Protein AF-A0A3M0YRC1-F1 (afdb_monomer_lite)

Structure (mmCIF, N/CA/C/O backbone):
data_AF-A0A3M0YRC1-F1
#
_entry.id   AF-A0A3M0YRC1-F1
#
loop_
_atom_site.group_PDB
_atom_site.id
_atom_site.type_symbol
_atom_site.label_atom_id
_atom_site.label_alt_id
_atom_site.label_comp_id
_atom_site.label_asym_id
_atom_site.label_entity_id
_atom_site.label_seq_id
_atom_site.pdbx_PDB_ins_code
_atom_site.Cartn_x
_atom_site.Cartn_y
_atom_site.Cartn_z
_atom_site.occupancy
_atom_site.B_iso_or_equiv
_atom_site.auth_seq_id
_atom_site.auth_comp_id
_atom_site.auth_asym_id
_atom_site.auth_atom_id
_atom_site.pdbx_PDB_model_num
ATOM 1 N N . MET A 1 1 ? 15.271 15.447 28.748 1.00 45.94 1 MET A N 1
ATOM 2 C CA . MET A 1 1 ? 14.667 14.786 27.569 1.00 45.94 1 MET A CA 1
ATOM 3 C C . MET A 1 1 ? 14.589 15.847 26.461 1.00 45.94 1 MET A C 1
ATOM 5 O O . MET A 1 1 ? 13.631 16.588 26.455 1.00 45.94 1 MET A O 1
ATOM 9 N N . LYS A 1 2 ? 15.582 16.221 25.639 1.00 46.53 2 LYS A N 1
ATOM 10 C CA . LYS A 1 2 ? 16.638 15.547 24.854 1.00 46.53 2 LYS A CA 1
ATOM 11 C C . LYS A 1 2 ? 16.115 14.418 23.965 1.00 46.53 2 LYS A C 1
ATOM 13 O O . LYS A 1 2 ? 16.078 13.285 24.436 1.00 46.53 2 LYS A O 1
ATOM 18 N N . LYS A 1 3 ? 15.743 14.772 22.721 1.00 51.28 3 LYS A N 1
ATOM 19 C CA . LYS A 1 3 ? 15.969 14.039 21.455 1.00 51.28 3 LYS A CA 1
ATOM 20 C C . LYS A 1 3 ? 15.322 14.793 20.265 1.00 51.28 3 LYS A C 1
ATOM 22 O O . LYS A 1 3 ? 14.141 15.102 20.322 1.00 51.28 3 LYS A O 1
ATOM 27 N N . ASN A 1 4 ? 16.117 15.028 19.210 1.00 46.50 4 ASN A N 1
ATOM 28 C CA . ASN A 1 4 ? 15.707 15.136 17.790 1.00 46.50 4 ASN A CA 1
ATOM 29 C C . ASN A 1 4 ? 15.495 16.525 17.140 1.00 46.50 4 ASN A C 1
ATOM 31 O O . ASN A 1 4 ? 14.468 16.762 16.516 1.00 46.50 4 ASN A O 1
ATOM 35 N N . LEU A 1 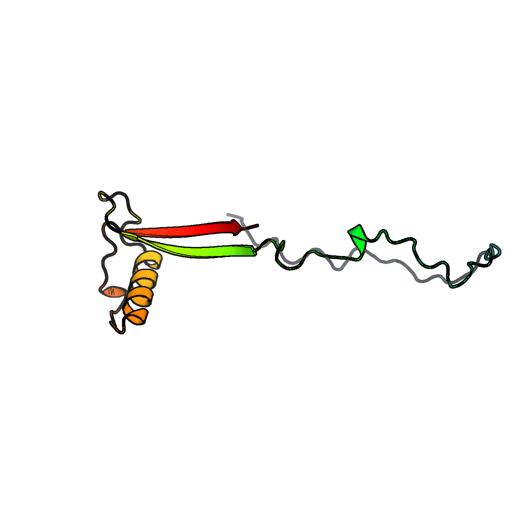5 ? 16.518 17.394 17.162 1.00 45.62 5 LEU A N 1
ATOM 36 C CA . LEU A 1 5 ? 16.626 18.557 16.250 1.00 45.62 5 LEU A CA 1
ATOM 37 C C . LEU A 1 5 ? 18.004 18.641 15.551 1.00 45.62 5 LEU A C 1
ATOM 39 O O . LEU A 1 5 ? 18.540 19.712 15.298 1.00 45.62 5 LEU A O 1
ATOM 43 N N . HIS A 1 6 ? 18.607 17.492 15.237 1.00 45.22 6 HIS A N 1
ATOM 44 C CA . HIS A 1 6 ? 19.899 17.402 14.543 1.00 45.22 6 HIS A CA 1
ATOM 45 C C . HIS A 1 6 ? 19.712 16.856 13.123 1.00 45.22 6 HIS A C 1
ATOM 47 O O . HIS A 1 6 ? 19.998 15.689 12.879 1.00 45.22 6 HIS A O 1
ATOM 53 N N . ILE A 1 7 ? 19.213 17.670 12.182 1.00 48.00 7 ILE A N 1
ATOM 54 C CA . ILE A 1 7 ? 19.231 17.264 10.760 1.00 48.00 7 ILE A CA 1
ATOM 55 C C . ILE A 1 7 ? 19.400 18.381 9.722 1.00 48.00 7 ILE A C 1
ATOM 57 O O . ILE A 1 7 ? 19.461 18.078 8.538 1.00 48.00 7 ILE A O 1
ATOM 61 N N . LEU A 1 8 ? 19.576 19.653 10.107 1.00 43.00 8 LEU A N 1
ATOM 62 C CA . LEU A 1 8 ? 19.621 20.732 9.102 1.00 43.00 8 LEU A CA 1
ATOM 63 C C . LEU A 1 8 ? 20.729 21.787 9.238 1.00 43.00 8 LEU A C 1
ATOM 65 O O . LEU A 1 8 ? 20.632 22.831 8.606 1.00 43.00 8 LEU A O 1
ATOM 69 N N . LEU A 1 9 ? 21.815 21.535 9.982 1.00 43.28 9 LEU A N 1
ATOM 70 C CA . LEU A 1 9 ? 22.874 22.551 10.152 1.00 43.28 9 LEU A CA 1
ATOM 71 C C . LEU A 1 9 ? 24.314 22.073 9.905 1.00 43.28 9 LEU A C 1
ATOM 73 O O . LEU A 1 9 ? 25.226 22.473 10.620 1.00 43.28 9 LEU A O 1
ATOM 77 N N . PHE A 1 10 ? 24.564 21.239 8.891 1.00 39.75 10 PHE A N 1
ATOM 78 C CA . PHE A 1 10 ? 25.945 20.826 8.600 1.00 39.75 10 PHE A CA 1
ATOM 79 C C . PHE A 1 10 ? 26.263 20.619 7.115 1.00 39.75 10 PHE A C 1
ATOM 81 O O . PHE A 1 10 ? 26.627 19.521 6.712 1.00 39.75 10 PHE A O 1
ATOM 88 N N . CYS A 1 11 ? 26.158 21.670 6.288 1.00 34.44 11 CYS A N 1
ATOM 89 C CA . CYS A 1 11 ? 26.818 21.653 4.971 1.00 34.44 11 CYS A CA 1
ATOM 90 C C . CYS A 1 11 ? 27.064 23.040 4.338 1.00 34.44 11 CYS A C 1
ATOM 92 O O . CYS A 1 11 ? 26.855 23.200 3.138 1.00 34.44 11 CYS A O 1
ATOM 94 N N . LEU A 1 12 ? 27.496 24.060 5.100 1.00 40.75 12 LEU A N 1
ATOM 95 C CA . LEU A 1 12 ? 27.859 25.346 4.468 1.00 40.75 12 LEU A CA 1
ATOM 96 C C . LEU A 1 12 ? 29.123 26.057 4.977 1.00 40.75 12 LEU A C 1
ATOM 98 O O . LEU A 1 12 ? 29.380 27.173 4.551 1.00 40.75 12 LEU A O 1
ATOM 102 N N . VAL A 1 13 ? 29.950 25.451 5.838 1.00 50.03 13 VAL A N 1
ATOM 103 C CA . VAL A 1 13 ? 31.139 26.155 6.391 1.00 50.03 13 VAL A CA 1
ATOM 104 C C . VAL A 1 13 ? 32.470 25.424 6.165 1.00 50.03 13 VAL A C 1
ATOM 106 O O . VAL A 1 13 ? 33.523 25.903 6.566 1.00 50.03 13 VAL A O 1
ATOM 109 N N . ALA A 1 14 ? 32.490 24.312 5.436 1.00 50.62 14 ALA A N 1
ATOM 110 C CA . ALA A 1 14 ? 33.737 23.605 5.145 1.00 50.62 14 ALA A CA 1
ATOM 111 C C . ALA A 1 14 ? 34.041 23.639 3.649 1.00 50.62 14 ALA A C 1
ATOM 113 O O . ALA A 1 14 ? 33.799 22.651 2.972 1.00 50.62 14 ALA A O 1
ATOM 114 N N . ASN A 1 15 ? 34.496 24.790 3.143 1.00 43.22 15 ASN A N 1
ATOM 115 C CA . ASN A 1 15 ? 35.564 24.896 2.137 1.00 43.22 15 ASN A CA 1
ATOM 116 C C . ASN A 1 15 ? 35.838 26.375 1.824 1.00 43.22 15 ASN A C 1
ATOM 118 O O . ASN A 1 15 ? 35.441 26.915 0.794 1.00 43.22 15 ASN A O 1
ATOM 122 N N . GLY A 1 16 ? 36.561 27.028 2.736 1.00 47.34 16 GLY A N 1
ATOM 123 C CA . GLY A 1 16 ? 37.427 28.131 2.349 1.00 47.34 16 GLY A CA 1
ATOM 124 C C . GLY A 1 16 ? 38.564 27.561 1.507 1.00 47.34 16 GLY A C 1
ATOM 125 O O . GLY A 1 16 ? 39.503 26.989 2.051 1.00 47.34 16 GLY A O 1
ATOM 126 N N . PHE A 1 17 ? 38.466 27.688 0.186 1.00 44.62 17 PHE A N 1
ATOM 127 C CA . PHE A 1 17 ? 39.593 27.466 -0.711 1.00 44.62 17 PHE A CA 1
ATOM 128 C C . PHE A 1 17 ? 39.785 28.734 -1.537 1.00 44.62 17 PHE A C 1
ATOM 130 O O . PHE A 1 17 ? 38.944 29.104 -2.355 1.00 44.62 17 PHE A O 1
ATOM 137 N N . GLN A 1 18 ? 40.858 29.455 -1.213 1.00 41.84 18 GLN A N 1
ATOM 138 C CA . GLN A 1 18 ? 41.243 30.693 -1.868 1.00 41.84 18 GLN A CA 1
ATOM 139 C C . GLN A 1 18 ? 41.555 30.442 -3.343 1.00 41.84 18 GLN A C 1
ATOM 141 O O . GLN A 1 18 ? 42.269 29.508 -3.699 1.00 41.84 18 GLN A O 1
ATOM 146 N N . LEU A 1 19 ? 41.047 31.329 -4.192 1.00 43.12 19 LEU A N 1
ATOM 147 C CA . LEU A 1 19 ? 41.430 31.421 -5.589 1.00 43.12 19 LEU A C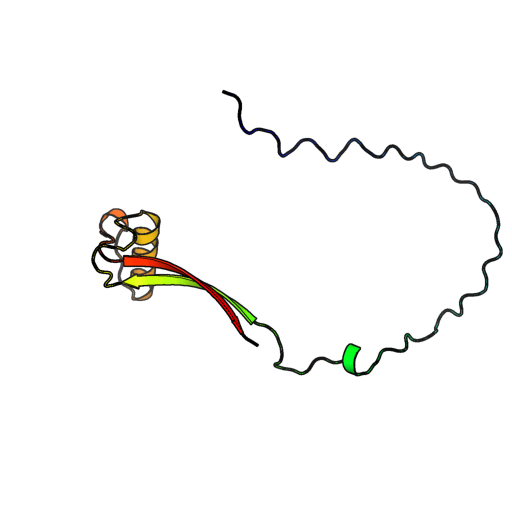A 1
ATOM 148 C C . LEU A 1 19 ? 42.801 32.115 -5.668 1.00 43.12 19 LEU A C 1
ATOM 150 O O . LEU A 1 19 ? 42.881 33.340 -5.621 1.00 43.12 19 LEU A O 1
ATOM 154 N N . SER A 1 20 ? 43.883 31.344 -5.769 1.00 43.41 20 SER A N 1
ATOM 155 C CA . SER A 1 20 ? 45.179 31.833 -6.245 1.00 43.41 20 SER A CA 1
ATOM 156 C C . SER A 1 20 ? 45.434 31.277 -7.646 1.00 43.41 20 SER A C 1
ATOM 158 O O . SER A 1 20 ? 45.738 30.104 -7.853 1.00 43.41 20 SER A O 1
ATOM 160 N N . ALA A 1 21 ? 45.276 32.145 -8.641 1.00 51.06 21 ALA A N 1
ATOM 161 C CA . ALA A 1 21 ? 45.832 31.930 -9.967 1.00 51.06 21 ALA A CA 1
ATOM 162 C C . ALA A 1 21 ? 47.349 32.176 -9.914 1.00 51.06 21 ALA A C 1
ATOM 164 O O . ALA A 1 21 ? 47.744 33.229 -9.424 1.00 51.06 21 ALA A O 1
ATOM 165 N N . GLN A 1 22 ? 48.155 31.226 -10.415 1.00 51.34 22 GLN A N 1
ATOM 166 C CA . GLN A 1 22 ? 49.484 31.379 -11.058 1.00 51.34 22 GLN A CA 1
ATOM 167 C C . GLN A 1 22 ? 50.154 29.989 -11.138 1.00 51.34 22 GLN A C 1
ATOM 169 O O . GLN A 1 22 ? 50.612 29.443 -10.146 1.00 51.34 22 GLN A O 1
ATOM 174 N N . ASN A 1 23 ? 49.971 29.269 -12.247 1.00 54.12 23 ASN A N 1
ATOM 175 C CA . ASN A 1 23 ? 50.890 29.213 -13.394 1.00 54.12 23 ASN A CA 1
ATOM 176 C C . ASN A 1 23 ? 52.210 28.477 -13.089 1.00 54.12 23 ASN A C 1
ATOM 178 O O . ASN A 1 23 ? 53.188 29.101 -12.696 1.00 54.12 23 ASN A O 1
ATOM 182 N N . SER A 1 24 ? 52.234 27.169 -13.366 1.00 53.66 24 SER A N 1
ATOM 183 C CA . SER A 1 24 ? 53.466 26.388 -13.510 1.00 53.66 24 SER A CA 1
ATOM 184 C C . SER A 1 24 ? 53.328 25.456 -14.710 1.00 53.66 24 SER A C 1
ATOM 186 O O . SER A 1 24 ? 52.491 24.558 -14.753 1.00 53.66 24 SER A O 1
ATOM 188 N N . SER A 1 25 ? 54.145 25.753 -15.711 1.00 58.06 25 SER A N 1
ATOM 189 C CA . SER A 1 25 ? 54.252 25.152 -17.032 1.00 58.06 25 SER A CA 1
ATOM 190 C C . SER A 1 25 ? 54.558 23.652 -17.021 1.00 58.06 25 SER A C 1
ATOM 192 O O . SER A 1 25 ? 55.605 23.236 -16.525 1.00 58.06 25 SER A O 1
ATOM 194 N N . ALA A 1 26 ? 53.730 22.870 -17.712 1.00 60.34 26 ALA A N 1
ATOM 195 C CA . ALA A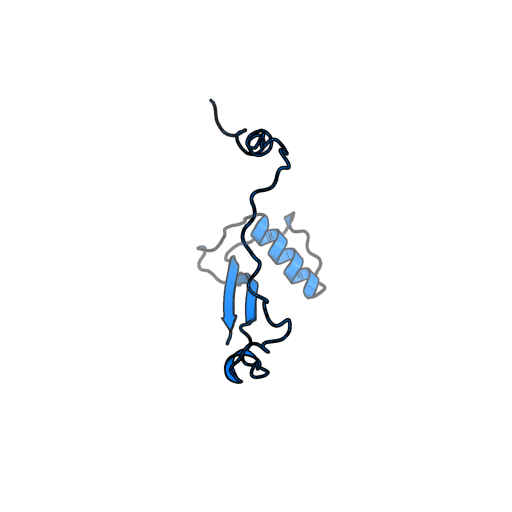 1 26 ? 54.141 21.614 -18.331 1.00 60.34 26 ALA A CA 1
ATOM 196 C C . ALA A 1 26 ? 53.595 21.582 -19.771 1.00 60.34 26 ALA A C 1
ATOM 198 O O . ALA A 1 26 ? 52.441 21.966 -19.982 1.00 60.34 26 ALA A O 1
ATOM 199 N N . PRO A 1 27 ? 54.400 21.188 -20.776 1.00 50.72 27 PRO A N 1
ATOM 200 C CA . PRO A 1 27 ? 53.979 21.220 -22.170 1.00 50.72 27 PRO A CA 1
ATOM 201 C C . PRO A 1 27 ? 52.818 20.246 -22.380 1.00 50.72 27 PRO A C 1
ATOM 203 O O . PRO A 1 27 ? 52.941 19.044 -22.135 1.00 50.72 27 PRO A O 1
ATOM 206 N N . ALA A 1 28 ? 51.683 20.771 -22.840 1.00 60.12 28 ALA A N 1
ATOM 207 C CA . ALA A 1 28 ? 50.556 19.961 -23.261 1.00 60.12 28 ALA A CA 1
ATOM 208 C C . ALA A 1 28 ? 51.006 19.049 -24.411 1.00 60.12 28 ALA A C 1
ATOM 210 O O . ALA A 1 28 ? 51.237 19.498 -25.535 1.00 60.12 28 ALA A O 1
ATOM 211 N N . LYS A 1 29 ? 51.134 17.751 -24.126 1.00 62.03 29 LYS A N 1
ATOM 212 C CA . LYS A 1 29 ? 51.155 16.712 -25.156 1.00 62.03 29 LYS A CA 1
ATOM 213 C C . LYS A 1 29 ? 49.890 16.905 -26.005 1.00 62.03 29 LYS A C 1
ATOM 215 O O . LYS A 1 29 ? 48.812 16.957 -25.410 1.00 62.03 29 LYS A O 1
ATOM 220 N N . PRO A 1 30 ? 49.979 17.029 -27.342 1.00 56.38 30 PRO A N 1
ATOM 221 C CA . PRO A 1 30 ? 48.799 17.273 -28.157 1.00 56.38 30 PRO A CA 1
ATOM 222 C C . PRO A 1 30 ? 47.868 16.065 -28.032 1.00 56.38 30 PRO A C 1
ATOM 224 O O . PRO A 1 30 ? 48.156 14.978 -28.535 1.00 56.38 30 PRO A O 1
ATOM 227 N N . LEU A 1 31 ? 46.769 16.243 -27.300 1.00 61.69 31 LEU A N 1
ATOM 228 C CA . LEU A 1 31 ? 45.663 15.303 -27.307 1.00 61.69 31 LEU A CA 1
ATOM 229 C C . LEU A 1 31 ? 44.978 15.483 -28.657 1.00 61.69 31 LEU A C 1
ATOM 231 O O . LEU A 1 31 ? 44.395 16.533 -28.922 1.00 61.69 31 LEU A O 1
ATOM 235 N N . SER A 1 32 ? 45.109 14.481 -29.527 1.00 67.88 32 SER A N 1
ATOM 236 C CA . SER A 1 32 ? 44.317 14.410 -30.753 1.00 67.88 32 SER A CA 1
ATOM 237 C C . SER A 1 32 ? 42.839 14.590 -30.376 1.00 67.88 32 SER A C 1
ATOM 239 O O . SER A 1 32 ? 42.342 13.807 -29.561 1.00 67.88 32 SER A O 1
ATOM 241 N N . PRO A 1 33 ? 42.131 15.598 -30.916 1.00 65.69 33 PRO A N 1
ATOM 242 C CA . PRO A 1 33 ? 40.787 15.948 -30.458 1.00 65.69 33 PRO A CA 1
ATOM 243 C C . PRO A 1 33 ? 39.700 14.941 -30.870 1.00 65.69 33 PRO A C 1
ATOM 245 O O . PRO A 1 33 ? 38.521 15.197 -30.648 1.00 65.69 33 PRO A O 1
ATOM 248 N N . TYR A 1 34 ? 40.055 13.792 -31.455 1.00 64.50 34 TYR A N 1
ATOM 249 C CA . TYR A 1 34 ? 39.080 12.788 -31.868 1.00 64.50 34 TYR A CA 1
ATOM 250 C C . TYR A 1 34 ? 39.703 11.387 -31.960 1.00 64.50 34 TYR A C 1
ATOM 252 O O . TYR A 1 34 ? 40.004 10.882 -33.039 1.00 64.50 34 TYR A O 1
ATOM 260 N N . ALA A 1 35 ? 39.914 10.738 -30.815 1.00 67.06 35 ALA A N 1
ATOM 261 C CA . ALA A 1 35 ? 39.943 9.280 -30.778 1.00 67.06 35 ALA A CA 1
ATOM 262 C C . ALA A 1 35 ? 38.504 8.827 -30.488 1.00 67.06 35 ALA A C 1
ATOM 264 O O . ALA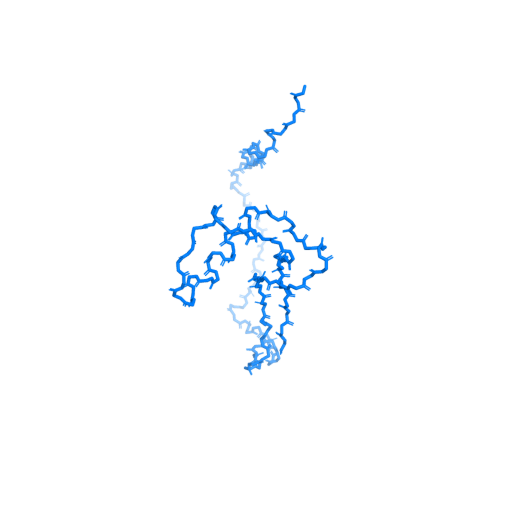 A 1 35 ? 38.055 9.016 -29.353 1.00 67.06 35 ALA A O 1
ATOM 265 N N . PRO A 1 36 ? 37.744 8.302 -31.470 1.00 70.69 36 PRO A N 1
ATOM 266 C CA . PRO A 1 36 ? 36.421 7.776 -31.177 1.00 70.69 36 PRO A CA 1
ATOM 267 C C . PRO A 1 36 ? 36.578 6.681 -30.115 1.00 70.69 36 PRO A C 1
ATOM 269 O O . PRO A 1 36 ? 37.405 5.778 -30.294 1.00 70.69 36 PRO A O 1
ATOM 272 N N . PRO A 1 37 ? 35.855 6.762 -28.985 1.00 75.56 37 PRO A N 1
ATOM 273 C CA . PRO A 1 37 ? 35.923 5.723 -27.975 1.00 75.56 37 PRO A CA 1
ATOM 274 C C . PRO A 1 37 ? 35.571 4.390 -28.637 1.00 75.56 37 PRO A C 1
ATOM 276 O O . PRO A 1 37 ? 34.572 4.277 -29.349 1.00 75.56 37 PRO A O 1
ATOM 279 N N . MET A 1 38 ? 36.417 3.383 -28.429 1.00 81.44 38 MET A N 1
ATOM 280 C CA . MET A 1 38 ? 36.167 2.029 -28.910 1.00 81.44 38 MET A CA 1
ATOM 281 C C . MET A 1 38 ? 35.053 1.417 -28.055 1.00 81.44 38 MET A C 1
ATOM 283 O O . MET A 1 38 ? 35.310 0.723 -27.076 1.00 81.44 38 MET A O 1
ATOM 287 N N . ILE A 1 39 ? 33.805 1.736 -28.391 1.00 86.56 39 ILE A N 1
ATOM 288 C CA . ILE A 1 39 ? 32.623 1.223 -27.703 1.00 86.56 39 ILE A CA 1
ATOM 289 C C . ILE A 1 39 ? 32.281 -0.131 -28.315 1.00 86.56 39 ILE A C 1
ATOM 291 O O . ILE A 1 39 ? 32.141 -0.271 -29.532 1.00 86.56 39 ILE A O 1
ATOM 295 N N . ARG A 1 40 ? 32.144 -1.158 -27.476 1.00 86.62 40 ARG A N 1
ATOM 296 C CA . ARG A 1 40 ? 31.690 -2.471 -27.945 1.00 86.62 40 ARG A CA 1
ATOM 297 C C . ARG A 1 40 ? 30.204 -2.395 -28.290 1.00 86.62 40 ARG A C 1
ATOM 299 O O . ARG A 1 40 ? 29.441 -1.761 -27.570 1.00 86.62 40 ARG A O 1
ATOM 306 N N . ILE A 1 41 ? 29.757 -3.118 -29.320 1.00 84.19 41 ILE A N 1
ATOM 307 C CA . ILE A 1 41 ? 28.331 -3.144 -29.717 1.00 84.19 41 ILE A CA 1
ATOM 308 C C . ILE A 1 41 ? 27.424 -3.499 -28.521 1.00 84.19 41 ILE A C 1
ATOM 310 O O . ILE A 1 41 ? 26.385 -2.878 -28.331 1.00 84.19 41 ILE A O 1
ATOM 314 N N . LYS A 1 42 ? 27.864 -4.414 -27.642 1.00 87.12 42 LYS A N 1
ATOM 315 C CA . LYS A 1 42 ? 27.136 -4.787 -26.412 1.00 87.12 42 LYS A CA 1
ATOM 316 C C . LYS A 1 42 ? 26.944 -3.643 -25.400 1.00 87.12 42 LYS A C 1
ATOM 318 O O . LYS A 1 42 ? 26.083 -3.731 -24.535 1.00 87.12 42 LYS A O 1
ATOM 323 N N . GLU A 1 43 ? 27.771 -2.603 -25.465 1.00 84.00 43 GLU A N 1
ATOM 324 C CA . GLU A 1 43 ? 27.706 -1.429 -24.586 1.00 84.00 43 GLU A CA 1
ATOM 325 C C . GLU A 1 43 ? 26.868 -0.304 -25.210 1.00 84.00 43 GLU A C 1
ATOM 327 O O . GLU A 1 43 ? 26.217 0.435 -24.476 1.00 84.00 43 GLU A O 1
ATOM 332 N N . ALA A 1 44 ? 26.829 -0.217 -26.545 1.00 83.94 44 ALA A N 1
ATOM 333 C CA . ALA A 1 44 ? 26.071 0.789 -27.295 1.00 83.94 44 ALA A CA 1
ATOM 334 C C . ALA A 1 44 ? 24.603 0.411 -27.559 1.00 83.94 44 ALA A C 1
ATOM 336 O O . ALA A 1 44 ? 23.819 1.259 -27.980 1.00 83.94 44 ALA A O 1
ATOM 337 N N . VAL A 1 45 ? 24.230 -0.854 -27.356 1.00 85.56 45 VAL A N 1
ATOM 338 C CA . VAL A 1 45 ? 22.916 -1.380 -27.744 1.00 85.56 45 VAL A CA 1
ATOM 339 C C . VAL A 1 45 ? 22.202 -1.988 -26.534 1.00 85.56 45 VAL A C 1
ATOM 341 O O . VAL A 1 45 ? 22.815 -2.604 -25.658 1.00 85.56 45 VAL A O 1
ATOM 344 N N . ARG A 1 46 ? 20.882 -1.799 -26.473 1.00 82.06 46 ARG A N 1
ATOM 345 C CA . ARG A 1 46 ? 19.975 -2.451 -25.520 1.00 82.06 46 ARG A CA 1
ATOM 346 C C . ARG A 1 46 ? 18.981 -3.306 -26.296 1.00 82.06 46 ARG A C 1
ATOM 348 O O . ARG A 1 46 ? 18.525 -2.906 -27.365 1.00 82.06 46 ARG A O 1
ATOM 355 N N . ILE A 1 47 ? 18.667 -4.485 -25.768 1.00 83.56 47 ILE A N 1
ATOM 356 C CA . ILE A 1 47 ? 17.645 -5.362 -26.342 1.00 83.56 47 ILE A CA 1
ATOM 357 C C . ILE A 1 47 ? 16.289 -4.837 -25.871 1.00 83.56 47 ILE A C 1
ATOM 359 O O . ILE A 1 47 ? 16.038 -4.750 -24.670 1.00 83.56 47 ILE A O 1
ATOM 363 N N . LYS A 1 48 ? 15.431 -4.450 -26.818 1.00 83.75 48 LYS A N 1
ATOM 364 C CA . LYS A 1 48 ? 14.085 -3.950 -26.523 1.00 83.75 48 LYS A CA 1
ATOM 365 C C . LYS A 1 48 ? 13.289 -5.032 -25.786 1.00 83.75 48 LYS A C 1
ATOM 367 O O . LYS A 1 48 ? 13.160 -6.137 -26.304 1.00 83.75 48 LYS A O 1
ATOM 372 N N . GLY A 1 49 ? 12.754 -4.696 -24.612 1.00 82.94 49 GLY A N 1
ATOM 373 C CA . GLY A 1 49 ? 11.949 -5.607 -23.792 1.00 82.94 49 GLY A CA 1
ATOM 374 C C . GLY A 1 49 ? 12.716 -6.397 -22.728 1.00 82.94 49 GLY A C 1
ATOM 375 O O . GLY A 1 49 ? 12.089 -7.187 -22.045 1.00 82.94 49 GLY A O 1
ATOM 376 N N . MET A 1 50 ? 14.028 -6.184 -22.561 1.00 83.12 50 MET A N 1
ATOM 377 C CA . MET A 1 50 ? 14.799 -6.701 -21.412 1.00 83.12 50 MET A CA 1
ATOM 378 C C . MET A 1 50 ? 15.011 -5.616 -20.345 1.00 83.12 50 MET A C 1
ATOM 380 O O . MET A 1 50 ? 16.115 -5.429 -19.824 1.00 83.12 50 MET A O 1
ATOM 384 N N . GLU A 1 51 ? 13.977 -4.817 -20.103 1.00 85.12 51 GLU A N 1
ATOM 385 C CA . GLU A 1 51 ? 14.013 -3.737 -19.125 1.00 85.12 51 GLU A CA 1
ATOM 386 C C . GLU A 1 51 ? 13.456 -4.240 -17.801 1.00 85.12 51 GLU A C 1
ATOM 388 O O . GLU A 1 51 ? 12.381 -4.827 -17.752 1.00 85.12 51 GLU A O 1
ATOM 393 N N . LYS A 1 52 ? 14.179 -3.977 -16.710 1.00 86.19 52 LYS A N 1
ATOM 394 C CA . LYS A 1 52 ? 13.673 -4.300 -15.379 1.00 86.19 52 LYS A CA 1
ATOM 395 C C . LYS A 1 52 ? 12.537 -3.348 -15.040 1.00 86.19 52 LYS A C 1
ATOM 397 O O . LYS A 1 52 ? 12.751 -2.136 -14.947 1.00 86.19 52 LYS A O 1
ATOM 402 N N . HIS A 1 53 ? 11.359 -3.896 -14.785 1.00 88.38 53 HIS A N 1
ATOM 403 C CA . HIS A 1 53 ? 10.221 -3.145 -14.283 1.00 88.38 53 HIS A CA 1
ATOM 404 C C . HIS A 1 53 ? 10.135 -3.310 -12.769 1.00 88.38 53 HIS A C 1
ATOM 406 O O . HIS A 1 53 ? 9.900 -4.403 -12.250 1.00 88.38 53 HIS A O 1
ATOM 412 N N . TYR A 1 54 ? 10.322 -2.204 -12.053 1.00 89.62 54 TYR A N 1
ATOM 413 C CA . TYR A 1 54 ? 10.087 -2.151 -10.616 1.00 89.62 54 TYR A CA 1
ATOM 414 C C . TYR A 1 54 ? 8.609 -1.877 -10.377 1.00 89.62 54 TYR A C 1
ATOM 416 O O . TYR A 1 54 ? 8.092 -0.829 -10.763 1.00 89.62 54 TYR A O 1
ATOM 424 N N . LEU A 1 55 ? 7.934 -2.825 -9.741 1.00 91.19 55 LEU A N 1
ATOM 425 C CA . LEU A 1 55 ? 6.546 -2.690 -9.341 1.00 91.19 55 LEU A CA 1
ATOM 426 C C . LEU A 1 55 ? 6.489 -2.474 -7.836 1.00 91.19 55 LEU A C 1
ATOM 428 O O . LEU A 1 55 ? 6.980 -3.292 -7.058 1.00 91.19 55 LEU A O 1
ATOM 432 N N . VAL A 1 56 ? 5.864 -1.370 -7.444 1.00 92.44 56 VAL A N 1
ATOM 433 C CA . VAL A 1 56 ? 5.480 -1.098 -6.061 1.00 92.44 56 VAL A CA 1
ATOM 434 C C . VAL A 1 56 ? 3.974 -0.903 -6.058 1.00 92.44 56 VAL A C 1
ATOM 436 O O . VAL A 1 56 ? 3.452 -0.035 -6.755 1.00 92.44 56 VAL A O 1
ATOM 439 N N . GLY A 1 57 ? 3.281 -1.746 -5.308 1.00 88.38 57 GLY A N 1
ATOM 440 C CA . GLY A 1 57 ? 1.834 -1.751 -5.189 1.00 88.38 57 GLY A CA 1
ATOM 441 C C . GLY A 1 57 ? 1.411 -1.731 -3.731 1.00 88.38 57 GLY A C 1
ATOM 442 O O . GLY A 1 57 ? 2.110 -2.232 -2.851 1.00 88.38 57 GLY A O 1
ATOM 443 N N . TYR A 1 58 ? 0.242 -1.159 -3.486 1.00 88.56 58 TYR A N 1
ATOM 444 C CA . TYR A 1 58 ? -0.422 -1.199 -2.195 1.00 88.56 58 TYR A CA 1
ATOM 445 C C . TYR A 1 58 ? -1.793 -1.839 -2.391 1.00 88.56 58 TYR A C 1
ATOM 447 O O . TYR A 1 58 ? -2.508 -1.496 -3.333 1.00 88.56 58 TYR A O 1
ATOM 455 N N . GLY A 1 59 ? -2.127 -2.810 -1.550 1.00 87.12 59 GLY A N 1
ATOM 456 C CA . GLY A 1 59 ? -3.333 -3.613 -1.681 1.00 87.12 59 GLY A CA 1
ATOM 457 C C . GLY A 1 59 ? -3.923 -3.989 -0.331 1.00 87.12 59 GLY A C 1
ATOM 458 O O . GLY A 1 59 ? -3.370 -3.681 0.723 1.00 87.12 59 GLY A O 1
ATOM 459 N N . ILE A 1 60 ? -5.060 -4.674 -0.379 1.00 89.44 60 ILE A N 1
ATOM 460 C CA . ILE A 1 60 ? -5.780 -5.156 0.797 1.00 89.44 60 ILE A CA 1
ATOM 461 C C . ILE A 1 60 ? -6.041 -6.657 0.651 1.00 89.44 60 ILE A C 1
ATOM 463 O O . ILE A 1 60 ? -6.425 -7.122 -0.422 1.00 89.44 60 ILE A O 1
ATOM 467 N N . VAL A 1 61 ? -5.813 -7.416 1.720 1.00 89.06 61 VAL A N 1
ATOM 468 C CA . VAL A 1 61 ? -6.156 -8.842 1.823 1.00 89.06 61 VAL A CA 1
ATOM 469 C C . VAL A 1 61 ? -7.286 -8.977 2.831 1.00 89.06 61 VAL A C 1
ATOM 471 O O . VAL A 1 61 ? -7.243 -8.353 3.886 1.00 89.06 61 VAL A O 1
ATOM 474 N N . VAL A 1 62 ? -8.294 -9.783 2.507 1.00 86.94 62 VAL A N 1
ATOM 475 C CA . VAL A 1 62 ? -9.495 -9.996 3.327 1.00 86.94 62 VAL A CA 1
ATOM 476 C C . VAL A 1 62 ? -9.638 -11.476 3.688 1.00 86.94 62 VAL A C 1
ATOM 478 O O . VAL A 1 62 ? -9.098 -12.336 2.993 1.00 86.94 62 VAL A O 1
ATOM 481 N N . GLY A 1 63 ? -10.388 -11.786 4.747 1.00 85.88 63 GLY A N 1
ATOM 482 C CA . GLY A 1 63 ? -10.676 -13.167 5.155 1.00 85.88 63 GLY A CA 1
ATOM 483 C C . GLY A 1 63 ? -9.600 -13.805 6.037 1.00 85.88 63 GLY A C 1
ATOM 484 O O . GLY A 1 63 ? -9.477 -15.027 6.074 1.00 85.88 63 GLY A O 1
ATOM 485 N N . LEU A 1 64 ? -8.814 -12.989 6.740 1.00 85.00 64 LEU A N 1
ATOM 486 C CA . LEU A 1 64 ? -7.871 -13.474 7.748 1.00 85.00 64 LEU A CA 1
ATOM 487 C C . LEU A 1 64 ? -8.629 -13.931 9.004 1.00 85.00 64 LEU A C 1
ATOM 489 O O . LEU A 1 64 ? -9.700 -13.414 9.304 1.00 85.00 64 LEU A O 1
ATOM 493 N N . ALA A 1 65 ? -8.085 -14.902 9.738 1.00 84.25 65 ALA A N 1
ATOM 494 C CA . ALA A 1 65 ? -8.712 -15.473 10.933 1.00 84.25 65 ALA A CA 1
ATOM 495 C C . ALA A 1 65 ? -8.509 -14.575 12.170 1.00 84.25 65 ALA A C 1
ATOM 497 O O . ALA A 1 65 ? -7.788 -14.954 13.088 1.00 84.25 65 ALA A O 1
ATOM 498 N N . ASP A 1 66 ? -9.051 -13.353 12.150 1.00 77.75 66 ASP A N 1
ATOM 499 C CA . ASP A 1 66 ? -8.907 -12.338 13.214 1.00 77.75 66 ASP A CA 1
ATOM 500 C C . ASP A 1 66 ? -7.446 -11.966 13.532 1.00 77.75 66 ASP A C 1
ATOM 502 O O . ASP A 1 66 ? -7.134 -11.370 14.559 1.00 77.75 66 ASP A O 1
ATOM 506 N N . THR A 1 67 ? -6.544 -12.268 12.594 1.00 81.19 67 THR A N 1
ATOM 507 C CA . THR A 1 67 ? -5.101 -11.980 12.626 1.00 81.19 67 THR A CA 1
ATOM 508 C C . THR A 1 67 ? -4.690 -10.862 11.663 1.00 81.19 67 THR A C 1
ATOM 510 O O . THR A 1 67 ? -3.506 -10.697 11.378 1.00 81.19 67 THR A O 1
ATOM 513 N N . GLY A 1 68 ? -5.660 -10.116 11.128 1.00 76.81 68 GLY A N 1
ATOM 514 C CA . GLY A 1 68 ? -5.412 -8.972 10.248 1.00 76.81 68 GLY A CA 1
ATOM 515 C C . GLY A 1 68 ? -4.979 -7.703 10.987 1.00 76.81 68 GLY A C 1
ATOM 516 O O . GLY A 1 68 ? -4.797 -7.695 12.205 1.00 76.81 68 GLY A O 1
ATOM 517 N N . ASP A 1 69 ? -4.863 -6.607 10.238 1.00 77.38 69 ASP A N 1
ATOM 518 C CA . ASP A 1 69 ? -4.653 -5.271 10.793 1.00 77.38 69 ASP A CA 1
ATOM 519 C C . ASP A 1 69 ? -5.967 -4.779 11.402 1.00 77.38 69 ASP A C 1
ATOM 521 O O . ASP A 1 69 ? -6.752 -4.082 10.756 1.00 77.38 69 ASP A O 1
ATOM 525 N N . SER A 1 70 ? -6.217 -5.188 12.645 1.00 64.56 70 SER A N 1
ATOM 526 C CA . SER A 1 70 ? -7.413 -4.843 13.407 1.00 64.56 70 SER A CA 1
ATOM 527 C C . SER A 1 70 ? -7.619 -3.328 13.460 1.00 64.56 70 SER A C 1
ATOM 529 O O . SER A 1 70 ? -6.940 -2.620 14.201 1.00 64.56 70 SER A O 1
ATOM 531 N N . ASP A 1 71 ? -8.576 -2.853 12.664 1.00 65.50 71 ASP A N 1
ATOM 532 C CA . ASP A 1 71 ? -9.182 -1.518 12.713 1.00 65.50 71 ASP A CA 1
ATOM 533 C C . ASP A 1 71 ? -8.202 -0.329 12.725 1.00 65.50 71 ASP A C 1
ATOM 535 O O . ASP A 1 71 ? -8.391 0.664 13.429 1.00 65.50 71 ASP A O 1
ATOM 539 N N . THR A 1 72 ? -7.133 -0.406 11.927 1.00 80.62 72 THR A N 1
ATOM 540 C CA . THR A 1 72 ? -6.261 0.758 11.724 1.00 80.62 72 THR A CA 1
ATOM 541 C C . THR A 1 72 ? -6.910 1.762 10.765 1.00 80.62 72 THR A C 1
ATOM 543 O O . THR A 1 72 ? -7.508 1.384 9.753 1.00 80.62 72 THR A O 1
ATOM 546 N N . GLU A 1 73 ? -6.753 3.061 11.040 1.00 84.06 73 GLU A N 1
ATOM 547 C CA . GLU A 1 73 ? -7.285 4.140 10.190 1.00 84.06 73 GLU A CA 1
ATOM 548 C C . GLU A 1 73 ? -6.773 4.036 8.739 1.00 84.06 73 GLU A C 1
ATOM 550 O O . GLU A 1 73 ? -7.486 4.350 7.784 1.00 84.06 73 GLU A O 1
ATOM 555 N N . LEU A 1 74 ? -5.544 3.538 8.558 1.00 86.12 74 LEU A N 1
ATOM 556 C CA . LEU A 1 74 ? -4.968 3.277 7.239 1.00 86.12 74 LEU A CA 1
ATOM 557 C C . LEU A 1 74 ? -5.739 2.189 6.486 1.00 86.12 74 LEU A C 1
ATOM 559 O O . LEU A 1 74 ? -6.089 2.395 5.323 1.00 86.12 74 LEU A O 1
ATOM 563 N N . THR A 1 75 ? -6.056 1.063 7.129 1.00 86.69 75 THR A N 1
ATOM 564 C CA . THR A 1 75 ? -6.831 -0.016 6.498 1.00 86.69 75 THR A CA 1
ATOM 565 C C . THR A 1 75 ? -8.254 0.448 6.160 1.00 86.69 75 THR A C 1
ATOM 567 O O . THR A 1 75 ? -8.739 0.161 5.066 1.00 86.69 75 THR A O 1
ATOM 570 N N . GLN A 1 76 ? -8.898 1.236 7.033 1.00 88.62 76 GLN A N 1
ATOM 571 C CA . GLN A 1 76 ? -10.236 1.802 6.792 1.00 88.62 76 GLN A CA 1
ATOM 572 C C . GLN A 1 76 ? -10.262 2.756 5.590 1.00 88.62 76 GLN A C 1
ATOM 574 O O . GLN A 1 76 ? -11.101 2.603 4.704 1.00 88.62 76 GLN A O 1
ATOM 579 N N . ARG A 1 77 ? -9.314 3.701 5.517 1.00 89.19 77 ARG A N 1
ATOM 580 C CA . ARG A 1 77 ? -9.178 4.633 4.380 1.00 89.19 77 ARG A CA 1
ATOM 581 C C . ARG A 1 77 ? -8.865 3.904 3.073 1.00 89.19 77 ARG A C 1
ATOM 583 O O . ARG A 1 77 ? -9.316 4.292 2.001 1.00 89.19 77 ARG A O 1
ATOM 590 N N . THR A 1 78 ? -8.087 2.831 3.147 1.00 89.00 78 THR A N 1
ATOM 591 C CA . THR A 1 78 ? -7.779 1.998 1.977 1.00 89.00 78 THR A CA 1
ATOM 592 C C . THR A 1 78 ? -9.022 1.283 1.473 1.00 89.00 78 THR A C 1
ATOM 594 O O . THR A 1 78 ? -9.282 1.266 0.271 1.00 89.00 78 THR A O 1
ATOM 597 N N . LEU A 1 79 ? -9.814 0.729 2.390 1.00 88.44 79 LEU A N 1
ATOM 598 C CA . LEU A 1 79 ? -11.057 0.051 2.062 1.00 88.44 79 LEU A CA 1
ATOM 599 C C . LEU A 1 79 ? -12.120 1.028 1.534 1.00 88.44 79 LEU A C 1
ATOM 601 O O . LEU A 1 79 ? -12.780 0.698 0.554 1.00 88.44 79 LEU A O 1
ATOM 605 N N . SER A 1 80 ? -12.245 2.241 2.088 1.00 90.38 80 SER A N 1
ATOM 606 C CA . SER A 1 80 ? -13.148 3.264 1.531 1.00 90.38 80 SER A CA 1
ATOM 607 C C . SER A 1 80 ? -12.757 3.625 0.097 1.00 90.38 80 SER A C 1
ATOM 609 O O . SER A 1 80 ? -13.603 3.587 -0.791 1.00 90.38 80 SER A O 1
ATOM 611 N N . ASN A 1 81 ? -11.467 3.863 -0.160 1.00 90.38 81 ASN A N 1
ATOM 612 C CA . ASN A 1 81 ? -10.971 4.174 -1.503 1.00 90.38 81 ASN A CA 1
ATOM 613 C C . ASN A 1 81 ? -11.171 3.003 -2.485 1.00 90.38 81 ASN A C 1
ATOM 615 O O . ASN A 1 81 ? -11.471 3.213 -3.659 1.00 90.38 81 ASN A O 1
ATOM 619 N N . LEU A 1 82 ? -11.024 1.757 -2.019 1.00 89.94 82 LEU A N 1
ATOM 620 C CA . LEU A 1 82 ? -11.304 0.566 -2.824 1.00 89.94 82 LEU A CA 1
ATOM 621 C C . LEU A 1 82 ? -12.780 0.516 -3.236 1.00 89.94 82 LEU A C 1
ATOM 623 O O . LEU A 1 82 ? -13.084 0.276 -4.401 1.00 89.94 82 LEU A O 1
ATOM 627 N N . LEU A 1 83 ? -13.689 0.746 -2.289 1.00 90.44 83 LEU A N 1
ATOM 628 C CA . LEU A 1 83 ? -15.129 0.742 -2.537 1.00 90.44 83 LEU A CA 1
ATOM 629 C C . LEU A 1 83 ? -15.542 1.886 -3.472 1.00 90.44 83 LEU A C 1
ATOM 631 O O . LEU A 1 83 ? -16.366 1.676 -4.365 1.00 90.44 83 LEU A O 1
ATOM 635 N N . GLU A 1 84 ? -14.904 3.052 -3.354 1.00 93.25 84 GLU A N 1
ATOM 636 C CA . GLU A 1 84 ? -15.131 4.183 -4.255 1.00 93.25 84 GLU A CA 1
ATOM 637 C C . GLU A 1 84 ? -14.791 3.855 -5.716 1.00 93.25 84 GLU A C 1
ATOM 639 O O . GLU A 1 84 ? -15.526 4.279 -6.610 1.00 93.25 84 GLU A O 1
ATOM 644 N N . ASN A 1 85 ? -13.759 3.038 -5.976 1.00 91.25 85 ASN A N 1
ATOM 645 C CA . ASN A 1 85 ? -13.429 2.568 -7.333 1.00 91.25 85 ASN A CA 1
ATOM 646 C C . ASN A 1 85 ? -14.527 1.685 -7.949 1.00 91.25 85 ASN A C 1
ATOM 648 O O . ASN A 1 85 ? -14.630 1.590 -9.170 1.00 91.25 85 ASN A O 1
ATOM 652 N N . PHE A 1 86 ? -15.362 1.058 -7.119 1.00 92.94 86 PHE A N 1
ATOM 653 C CA . PHE A 1 86 ? -16.555 0.323 -7.546 1.00 92.94 86 PHE A CA 1
ATOM 654 C C . PHE A 1 86 ? -17.823 1.188 -7.503 1.00 92.94 86 PHE A C 1
ATOM 656 O O . PHE A 1 86 ? -18.934 0.660 -7.513 1.00 92.94 86 PHE A O 1
ATOM 663 N N . ASN A 1 87 ? -17.671 2.518 -7.455 1.00 93.31 87 ASN A N 1
ATOM 664 C CA . ASN A 1 87 ? -18.750 3.497 -7.318 1.00 93.31 87 ASN A CA 1
ATOM 665 C C . ASN A 1 87 ? -19.556 3.382 -6.007 1.00 93.31 87 ASN A C 1
ATOM 667 O O . ASN A 1 87 ? -20.654 3.936 -5.908 1.00 93.31 87 ASN A O 1
ATOM 671 N N . ILE A 1 88 ? -19.017 2.720 -4.981 1.00 93.50 88 ILE A N 1
ATOM 672 C CA . ILE A 1 88 ? -19.648 2.588 -3.665 1.00 93.50 88 ILE A CA 1
ATOM 673 C C . ILE A 1 88 ? -19.029 3.625 -2.727 1.00 93.50 88 I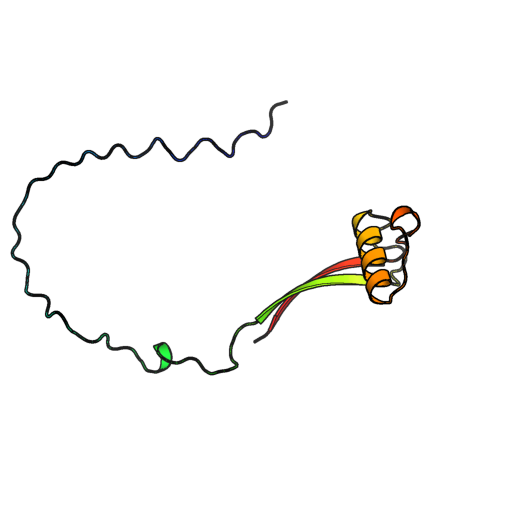LE A C 1
ATOM 675 O O . ILE A 1 88 ? -17.874 3.517 -2.331 1.00 93.50 88 ILE A O 1
ATOM 679 N N . LYS A 1 89 ? -19.805 4.644 -2.352 1.00 91.19 89 LYS A N 1
ATOM 680 C CA . LYS A 1 89 ? -19.345 5.690 -1.431 1.00 91.19 89 LYS A CA 1
ATOM 681 C C . LYS A 1 89 ? -19.622 5.284 0.007 1.00 91.19 89 LYS A C 1
ATOM 683 O O . LYS A 1 89 ? -20.782 5.153 0.392 1.00 91.19 89 LYS A O 1
ATOM 688 N N . VAL A 1 90 ? -18.564 5.117 0.792 1.00 90.00 90 VAL A N 1
ATOM 689 C CA . VAL A 1 90 ? -18.645 4.783 2.216 1.00 90.00 90 VAL A CA 1
ATOM 690 C C . VAL A 1 90 ? -17.674 5.677 2.971 1.00 90.00 90 VAL A C 1
ATOM 692 O O . VAL A 1 90 ? -16.523 5.814 2.566 1.00 90.00 90 VAL A O 1
ATOM 695 N N . ASP A 1 91 ? -18.131 6.287 4.062 1.00 89.50 91 ASP A N 1
ATOM 696 C CA . ASP A 1 91 ? -17.245 7.051 4.937 1.00 89.50 91 ASP A CA 1
ATOM 697 C C . ASP A 1 91 ? -16.342 6.090 5.724 1.00 89.50 91 ASP A C 1
ATOM 699 O O . ASP A 1 91 ? -16.828 5.129 6.329 1.00 89.50 91 ASP A O 1
ATOM 703 N N . TYR A 1 92 ? -15.036 6.360 5.743 1.00 85.25 92 TYR A N 1
ATOM 704 C CA . TYR A 1 92 ? -14.035 5.543 6.431 1.00 85.25 92 TYR A CA 1
ATOM 705 C C . TYR A 1 92 ? -14.357 5.372 7.921 1.00 85.25 92 TYR A C 1
ATOM 707 O O . TYR A 1 92 ? -14.094 4.311 8.477 1.00 85.25 92 TYR A O 1
ATOM 715 N N . SER A 1 93 ? -14.996 6.370 8.545 1.00 86.38 93 SER A N 1
ATOM 716 C CA . SER A 1 93 ? -15.389 6.340 9.961 1.00 86.38 93 SER A CA 1
ATOM 717 C C . SER A 1 93 ? -16.430 5.258 10.289 1.00 86.38 93 SER A C 1
ATOM 719 O O . SER A 1 93 ? -16.547 4.820 11.434 1.00 86.38 93 SER A O 1
ATOM 721 N N . THR A 1 94 ? -17.189 4.821 9.280 1.00 86.31 94 THR A N 1
ATOM 722 C CA . THR A 1 94 ? -18.251 3.811 9.407 1.00 86.31 94 THR A CA 1
ATOM 723 C C . THR A 1 94 ? -17.767 2.396 9.095 1.00 86.31 94 THR A C 1
ATOM 725 O O . THR A 1 94 ? -18.465 1.422 9.383 1.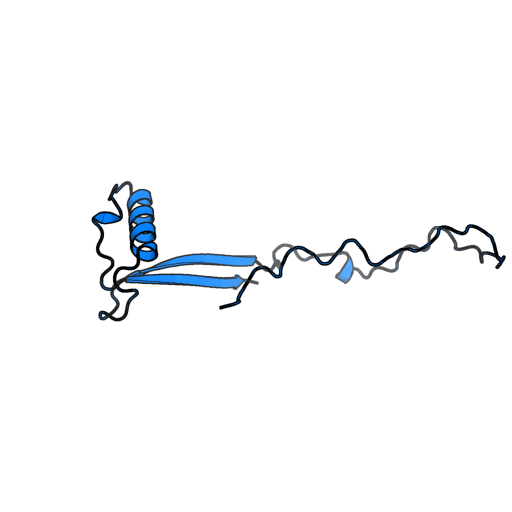00 86.31 94 THR A O 1
ATOM 728 N N . ILE A 1 95 ? -16.569 2.269 8.521 1.00 84.75 95 ILE A N 1
ATOM 729 C CA . ILE A 1 95 ? -15.977 0.998 8.118 1.00 84.75 95 ILE A CA 1
ATOM 730 C C . ILE A 1 95 ? -15.245 0.393 9.310 1.00 84.75 95 ILE A C 1
ATOM 732 O O . ILE A 1 95 ? -14.360 1.016 9.883 1.00 84.75 95 ILE A O 1
ATOM 736 N N . LYS A 1 96 ? -15.567 -0.860 9.637 1.00 84.12 96 LYS A N 1
ATOM 737 C CA . LYS A 1 96 ? -14.766 -1.665 10.561 1.00 84.12 96 LYS A CA 1
ATOM 738 C C . LYS A 1 96 ? -13.903 -2.632 9.773 1.00 84.12 96 LYS A C 1
ATOM 740 O O . LYS A 1 96 ? -14.429 -3.535 9.123 1.00 84.12 96 LYS A O 1
ATOM 745 N N . ALA A 1 97 ? -12.589 -2.457 9.837 1.00 78.75 97 ALA A N 1
ATOM 746 C CA . ALA A 1 97 ? -11.633 -3.303 9.128 1.00 78.75 97 ALA A CA 1
ATOM 747 C C . ALA A 1 97 ? -11.317 -4.575 9.938 1.00 78.75 97 ALA A C 1
ATOM 749 O O . ALA A 1 97 ? -10.180 -4.819 10.333 1.00 78.75 97 ALA A O 1
ATOM 750 N N . GLY A 1 98 ? -12.343 -5.384 10.218 1.00 80.31 98 GLY A N 1
ATOM 751 C CA . GLY A 1 98 ? -12.166 -6.719 10.791 1.00 80.31 98 GLY A CA 1
ATOM 752 C C . GLY A 1 98 ? -11.687 -7.700 9.721 1.00 80.31 98 GLY A C 1
ATOM 753 O O . GLY A 1 98 ? -12.170 -7.660 8.590 1.00 80.31 98 GLY A O 1
ATOM 754 N N . ASN A 1 99 ? -10.749 -8.588 10.058 1.00 78.12 99 ASN A N 1
ATOM 755 C CA . ASN A 1 99 ? -10.299 -9.671 9.166 1.00 78.12 99 ASN A CA 1
ATOM 756 C C . ASN A 1 99 ? -9.688 -9.218 7.840 1.00 78.12 99 ASN A C 1
ATOM 758 O O . ASN A 1 99 ? -9.696 -9.966 6.859 1.00 78.12 99 ASN A O 1
ATOM 762 N N . CYS A 1 100 ? -9.129 -8.008 7.825 1.00 84.88 100 CYS A N 1
ATOM 763 C CA . CYS A 1 100 ? -8.456 -7.423 6.675 1.00 84.88 100 CYS A CA 1
ATOM 764 C C . CYS A 1 100 ? -7.052 -6.945 7.061 1.00 84.88 100 CYS A C 1
ATOM 766 O O . CYS A 1 100 ? -6.839 -6.504 8.185 1.00 84.88 100 CYS A O 1
ATOM 768 N N . ALA A 1 101 ? -6.099 -7.010 6.136 1.00 87.38 101 ALA A N 1
ATOM 769 C CA . ALA A 1 101 ? -4.753 -6.468 6.309 1.00 87.38 101 ALA A CA 1
ATOM 770 C C . ALA A 1 101 ? -4.345 -5.646 5.088 1.00 87.38 101 ALA A C 1
ATOM 772 O O . ALA A 1 101 ? -4.665 -6.007 3.950 1.00 87.38 101 ALA A O 1
ATOM 773 N N . ALA A 1 102 ? -3.631 -4.550 5.324 1.00 88.06 102 ALA A N 1
ATOM 774 C CA . ALA A 1 102 ? -3.045 -3.751 4.262 1.00 88.06 102 ALA A CA 1
ATOM 775 C C . ALA A 1 102 ? -1.669 -4.318 3.889 1.00 88.06 102 ALA A C 1
ATOM 777 O O . ALA A 1 102 ? -0.820 -4.546 4.747 1.00 88.06 102 ALA A O 1
ATOM 778 N N . VAL A 1 103 ? -1.426 -4.540 2.598 1.00 87.06 103 VAL A N 1
ATOM 779 C CA . VAL A 1 103 ? -0.209 -5.200 2.109 1.00 87.06 103 VAL A CA 1
ATOM 780 C C . VAL A 1 103 ? 0.520 -4.306 1.118 1.00 87.06 103 VAL A C 1
ATOM 782 O O . VAL A 1 103 ? -0.073 -3.755 0.192 1.00 87.06 103 VAL A O 1
ATOM 785 N N . MET A 1 104 ? 1.836 -4.204 1.287 1.00 88.94 104 MET A N 1
ATOM 786 C CA . MET A 1 104 ? 2.730 -3.619 0.295 1.00 88.94 104 MET A CA 1
ATOM 787 C C . MET A 1 104 ? 3.368 -4.730 -0.537 1.00 88.94 104 MET A C 1
ATOM 789 O O . MET A 1 104 ? 3.986 -5.647 -0.000 1.00 88.94 104 MET A O 1
ATOM 793 N N . VAL A 1 105 ? 3.219 -4.633 -1.855 1.00 90.69 105 VAL A N 1
ATOM 794 C CA . VAL A 1 105 ? 3.792 -5.568 -2.823 1.00 90.69 105 VAL A CA 1
ATOM 795 C C . VAL A 1 105 ? 4.947 -4.873 -3.522 1.00 90.69 105 VAL A C 1
ATOM 797 O O . VAL A 1 105 ? 4.748 -3.879 -4.216 1.00 90.69 105 VAL A O 1
ATOM 800 N N . THR A 1 106 ? 6.148 -5.416 -3.368 1.00 92.75 106 THR A N 1
ATOM 801 C CA . THR A 1 106 ? 7.332 -4.972 -4.105 1.00 92.75 106 THR A CA 1
ATOM 802 C C . THR A 1 106 ? 7.812 -6.127 -4.963 1.00 92.75 106 THR A C 1
ATOM 804 O O . THR A 1 106 ? 8.110 -7.201 -4.443 1.00 92.75 106 THR A O 1
ATOM 807 N N . ALA A 1 107 ? 7.890 -5.920 -6.273 1.00 91.50 107 ALA A N 1
ATOM 808 C CA . ALA A 1 107 ? 8.362 -6.921 -7.219 1.00 91.50 107 ALA A CA 1
ATOM 809 C C . ALA A 1 107 ? 9.295 -6.287 -8.253 1.00 91.50 107 ALA A C 1
ATOM 811 O O . ALA A 1 107 ? 9.176 -5.113 -8.594 1.00 91.50 107 ALA A O 1
ATOM 812 N N . THR A 1 108 ? 10.240 -7.078 -8.753 1.00 90.31 108 THR A N 1
ATOM 813 C CA . THR A 1 108 ? 11.046 -6.735 -9.930 1.00 90.31 108 THR A CA 1
ATOM 814 C C . THR A 1 108 ? 10.743 -7.777 -10.991 1.00 90.31 108 THR A C 1
ATOM 816 O O . THR A 1 108 ? 10.886 -8.967 -10.717 1.00 90.31 108 THR A O 1
ATOM 819 N N . ILE A 1 109 ? 10.276 -7.336 -12.155 1.00 87.44 109 ILE A N 1
ATOM 820 C CA . ILE A 1 109 ? 9.994 -8.207 -13.298 1.00 87.44 109 ILE A CA 1
ATOM 821 C C . ILE A 1 109 ? 11.046 -7.927 -14.369 1.00 87.44 109 ILE A C 1
ATOM 823 O O . ILE A 1 109 ? 11.322 -6.759 -14.658 1.00 87.44 109 ILE A O 1
ATOM 827 N N . ASP A 1 110 ? 11.641 -8.999 -14.888 1.00 81.75 110 ASP A N 1
ATOM 828 C CA . ASP A 1 110 ? 12.635 -8.990 -15.967 1.00 81.75 110 ASP A CA 1
ATOM 829 C C . ASP A 1 110 ? 12.002 -9.267 -17.340 1.00 81.75 110 ASP A C 1
ATOM 831 O O . ASP A 1 110 ? 10.957 -9.963 -17.384 1.00 81.75 110 ASP A O 1
#

Sequence (110 aa):
MKKNLHILLFCLVANGFQLSAQNSSAPAKPLSPYAPPMIRIKEAVRIKGMEKHYLVGYGIVVGLADTGDSDTELTQRTLSNLLENFNIKVDYSTIKAGNCAAVMVTATID

pLDDT: mean 74.59, std 17.56, range [34.44, 93.5]

Radius of gyration: 29.61 Å; chains: 1; bounding box: 74×47×59 Å

Secondary structure (DSSP, 8-state):
------SSS-SSSS------------------S-------HHHH---TT---EEEEEEEEEE--SS-S-TT-HHHHHHHHHHHHHTT----GGG---TTEEEEEEEEEE-

Foldseek 3Di:
DDDDPPDPPPDDDPDPDDDDDDDDDDDDPDDPPDDDPPDDPVRVDDDPPPDKDKDKDKDKDADAPQPAPFFDLVLLVRVQVVCVVVVHHDDSVPDGQGRMHIDIDIDIDD